Protein AF-A0A3S5B8A9-F1 (afdb_monomer_lite)

Secondary structure (DSSP, 8-state):
---GGGG-HHHHHHHHTTSS-----S--SSS--TTS--HHHHHHHHHTT--EEEEESIIIIIITTTT---SSEEEEEEE---HHHHHHTT--TTPEEEEEEPPPPSS-----------EETTEEPP------

pLDDT: mean 82.12, std 20.77, range [32.22, 97.75]

Sequence (132 aa):
MNTLSGFVPPVAKALKERRLILAETGQASPCIDLRLLASNLVKLVTREQVDLIVLIGMGRAVQTNLYARFSVDCLKVAVLKNAWLANRLGGQLFNVIFSFEPAPESSEVNLTIASSSVVLNGQEMIEDGCDS

Structure (mmCIF, N/CA/C/O backbone):
data_AF-A0A3S5B8A9-F1
#
_entry.id   AF-A0A3S5B8A9-F1
#
loop_
_atom_site.group_PDB
_atom_site.id
_atom_site.type_symbol
_atom_site.label_atom_id
_atom_site.label_alt_id
_atom_site.label_comp_id
_atom_site.label_asym_id
_atom_site.label_entity_id
_atom_site.label_seq_id
_atom_site.pdbx_PDB_ins_code
_atom_site.Cartn_x
_atom_site.Cartn_y
_atom_site.Cartn_z
_atom_site.occupancy
_atom_site.B_iso_or_equiv
_atom_site.auth_seq_id
_atom_site.auth_comp_id
_atom_site.auth_asym_id
_atom_site.auth_atom_id
_atom_site.pdbx_PDB_model_num
ATOM 1 N N . MET A 1 1 ? 12.172 14.089 20.816 1.00 44.81 1 MET A N 1
ATOM 2 C CA . MET A 1 1 ? 11.845 13.499 19.500 1.00 44.81 1 MET A CA 1
A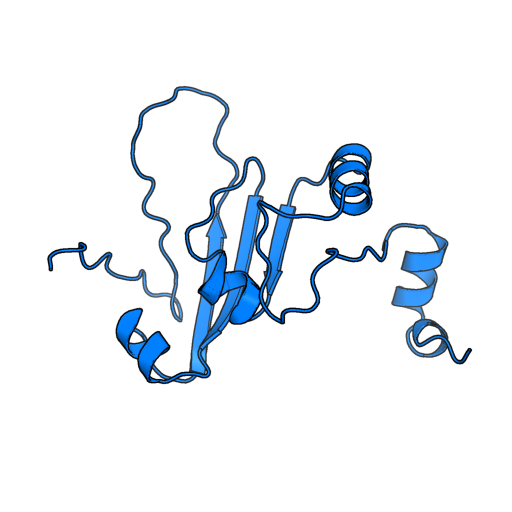TOM 3 C C . MET A 1 1 ? 11.221 14.591 18.647 1.00 44.81 1 MET A C 1
ATOM 5 O O . MET A 1 1 ? 10.151 15.064 18.998 1.00 44.81 1 MET A O 1
ATOM 9 N N . ASN A 1 2 ? 11.913 15.042 17.596 1.00 45.62 2 ASN A N 1
ATOM 10 C CA . ASN A 1 2 ? 11.373 15.994 16.620 1.00 45.62 2 ASN A CA 1
ATOM 11 C C . ASN A 1 2 ? 10.334 15.269 15.761 1.00 45.62 2 ASN A C 1
ATOM 13 O O . ASN A 1 2 ? 10.666 14.667 14.743 1.00 45.62 2 ASN A O 1
ATOM 17 N N . THR A 1 3 ? 9.089 15.238 16.223 1.00 64.69 3 THR A N 1
ATOM 18 C CA . THR A 1 3 ? 8.019 14.524 15.532 1.00 64.69 3 THR A CA 1
ATOM 19 C C . THR A 1 3 ? 7.707 15.256 14.227 1.00 64.69 3 THR A C 1
ATOM 21 O O . THR A 1 3 ? 7.349 16.431 14.258 1.00 64.69 3 THR A O 1
ATOM 24 N N . LEU A 1 4 ? 7.816 14.571 13.082 1.00 58.97 4 LEU A N 1
ATOM 25 C CA . LEU A 1 4 ? 7.454 15.082 11.746 1.00 58.97 4 LEU A CA 1
ATOM 26 C C . LEU A 1 4 ? 6.063 15.742 11.703 1.00 58.97 4 LEU A C 1
ATOM 28 O O . LEU A 1 4 ? 5.819 16.638 10.899 1.00 58.97 4 LEU A O 1
ATOM 32 N N . SER A 1 5 ? 5.170 15.358 12.620 1.00 58.25 5 SER A N 1
ATOM 33 C CA . SER A 1 5 ? 3.878 16.006 12.838 1.00 58.25 5 SER A CA 1
ATOM 34 C C . SER A 1 5 ? 3.990 17.514 13.107 1.00 58.25 5 SER A C 1
ATOM 36 O O . SER A 1 5 ? 3.121 18.263 12.684 1.00 58.25 5 SER A O 1
ATOM 38 N N . GLY A 1 6 ? 5.059 17.992 13.750 1.00 66.69 6 GLY A N 1
ATOM 39 C CA . GLY A 1 6 ? 5.273 19.422 14.003 1.00 66.69 6 GLY A CA 1
ATOM 40 C C . GLY A 1 6 ? 5.445 20.261 12.732 1.00 66.69 6 GLY A C 1
ATOM 41 O O . GLY A 1 6 ? 5.159 21.453 12.754 1.00 66.69 6 GLY A O 1
ATOM 42 N N . PHE A 1 7 ? 5.854 19.641 11.620 1.00 80.25 7 PHE A N 1
ATOM 43 C CA . PHE A 1 7 ? 6.082 20.318 10.338 1.00 80.25 7 PHE A CA 1
ATOM 44 C C . PHE A 1 7 ? 4.884 20.230 9.384 1.00 80.25 7 PHE A C 1
ATOM 46 O O . PHE A 1 7 ? 4.811 20.991 8.424 1.00 80.25 7 PHE A O 1
ATOM 53 N N . VAL A 1 8 ? 3.936 19.321 9.642 1.00 90.75 8 VAL A N 1
ATOM 54 C CA . VAL A 1 8 ? 2.755 19.102 8.793 1.00 90.75 8 VAL A CA 1
ATOM 55 C C . VAL A 1 8 ? 1.495 19.129 9.668 1.00 90.75 8 VAL A C 1
ATOM 57 O O . VAL A 1 8 ? 1.027 18.075 10.115 1.00 90.75 8 VAL A O 1
ATOM 60 N N . PRO A 1 9 ? 0.913 20.320 9.921 1.00 90.19 9 PRO A N 1
ATOM 61 C CA . PRO A 1 9 ? -0.223 20.477 10.831 1.00 90.19 9 PRO A CA 1
ATOM 62 C C . PRO A 1 9 ? -1.419 19.544 10.553 1.00 90.19 9 PRO A C 1
ATOM 64 O O . PRO A 1 9 ? -1.977 19.011 11.517 1.00 90.19 9 PRO A O 1
ATOM 67 N N . PRO A 1 10 ? -1.801 19.251 9.288 1.00 92.56 10 PRO A N 1
ATOM 68 C CA . PRO A 1 10 ? -2.867 18.286 9.006 1.00 92.56 10 PRO A CA 1
ATOM 69 C C . PRO A 1 10 ? -2.577 16.869 9.517 1.00 92.56 10 PRO A C 1
ATOM 71 O O . PRO A 1 10 ? -3.478 16.212 10.038 1.00 92.56 10 PRO A O 1
ATOM 74 N N . VAL A 1 11 ? -1.323 16.412 9.423 1.00 92.38 11 VAL A N 1
ATOM 75 C CA . VAL A 1 11 ? -0.896 15.092 9.917 1.00 92.38 11 VAL A CA 1
ATOM 76 C C . VAL A 1 11 ? -0.933 15.069 11.441 1.00 92.38 11 VAL A C 1
ATOM 78 O O . VAL A 1 11 ? -1.478 14.133 12.022 1.00 92.38 11 VAL A O 1
ATOM 81 N N . ALA A 1 12 ? -0.436 16.121 12.103 1.00 91.25 12 ALA A N 1
ATOM 82 C CA . ALA A 1 12 ? -0.514 16.234 13.561 1.00 91.25 12 ALA A CA 1
ATOM 83 C C . ALA A 1 12 ? -1.955 16.168 14.068 1.00 91.25 12 ALA A C 1
ATOM 85 O O . ALA A 1 12 ? -2.257 15.447 15.019 1.00 91.25 12 ALA A O 1
ATOM 86 N N . LYS A 1 13 ? -2.848 16.908 13.403 1.00 93.19 13 LYS A N 1
ATOM 87 C CA . LYS A 1 13 ? -4.271 16.932 13.721 1.00 93.19 13 LYS A CA 1
ATOM 88 C C . LYS A 1 13 ? -4.902 15.553 13.520 1.00 93.19 13 LYS A C 1
ATOM 90 O O . LYS A 1 13 ? -5.568 15.073 14.428 1.00 93.19 13 LYS A O 1
ATOM 95 N N . ALA A 1 14 ? -4.642 14.887 12.393 1.00 94.56 14 ALA A N 1
ATOM 96 C CA . ALA A 1 14 ? -5.178 13.553 12.115 1.00 94.56 14 ALA A CA 1
ATOM 97 C C . ALA A 1 14 ? -4.696 12.489 13.117 1.00 94.56 14 ALA A C 1
ATOM 99 O O . ALA A 1 14 ? -5.495 11.654 13.536 1.00 94.56 14 ALA A O 1
ATOM 100 N N . LEU A 1 15 ? -3.430 12.549 13.547 1.00 93.31 15 LEU A N 1
ATOM 101 C CA . LEU A 1 15 ? -2.895 11.679 14.601 1.00 93.31 15 LEU A CA 1
ATOM 102 C C . LEU A 1 15 ? -3.583 11.944 15.948 1.00 93.31 15 LEU A C 1
ATOM 104 O O . LEU A 1 15 ? -4.016 11.005 16.614 1.00 93.31 15 LEU A O 1
ATOM 108 N N . LYS A 1 16 ? -3.730 13.220 16.337 1.00 93.38 16 LYS A N 1
ATOM 109 C CA . LYS A 1 16 ? -4.395 13.620 17.591 1.00 93.38 16 LYS A CA 1
ATOM 110 C C . LYS A 1 16 ? -5.867 13.202 17.620 1.00 93.38 16 LYS A C 1
ATOM 112 O O . LYS A 1 16 ? -6.352 12.740 18.645 1.00 93.38 16 LYS A O 1
ATOM 117 N N . GLU A 1 17 ? -6.562 13.353 16.497 1.00 95.88 17 GLU A N 1
ATOM 118 C CA . GLU A 1 17 ? -7.974 12.987 16.321 1.00 95.88 17 GLU A CA 1
ATOM 119 C C . GLU A 1 17 ? -8.176 11.491 16.031 1.00 95.88 17 GLU A C 1
ATOM 121 O O . GLU A 1 17 ? -9.307 11.062 15.835 1.00 95.88 17 GLU A O 1
ATOM 126 N N . ARG A 1 18 ? -7.096 10.695 15.986 1.00 93.94 18 ARG A N 1
ATOM 127 C CA . ARG A 1 18 ? -7.100 9.259 15.652 1.00 93.94 18 ARG A CA 1
ATOM 128 C C . ARG A 1 18 ? -7.713 8.921 14.284 1.00 93.94 18 ARG A C 1
ATOM 130 O O . ARG A 1 18 ? -8.075 7.778 14.048 1.00 93.94 18 ARG A O 1
ATOM 137 N N . ARG A 1 19 ? -7.757 9.886 13.360 1.00 95.12 19 ARG A N 1
ATOM 138 C CA . ARG A 1 19 ? -8.105 9.665 11.941 1.00 95.12 19 ARG A CA 1
ATOM 139 C C . ARG A 1 19 ? -6.942 9.091 11.127 1.00 95.12 19 ARG A C 1
ATOM 141 O O . ARG A 1 19 ? -7.137 8.660 9.999 1.00 95.12 19 ARG A O 1
ATOM 148 N N . LEU A 1 20 ? -5.731 9.125 11.681 1.00 94.94 20 LEU A N 1
ATOM 149 C CA . LEU A 1 20 ? -4.546 8.459 11.153 1.00 94.94 20 LEU A CA 1
ATOM 150 C C . LEU A 1 20 ? -3.940 7.604 12.265 1.00 94.94 20 LEU A C 1
ATOM 152 O O . LEU A 1 20 ? -3.651 8.112 13.349 1.00 94.94 20 LEU A O 1
ATOM 156 N N . ILE A 1 21 ? -3.731 6.321 11.986 1.00 95.25 21 ILE A N 1
ATOM 157 C CA . ILE A 1 21 ? -3.147 5.365 12.928 1.00 95.25 21 ILE A CA 1
ATOM 158 C C . ILE A 1 21 ? -1.917 4.748 12.270 1.00 95.25 21 ILE A C 1
ATOM 160 O O . ILE A 1 21 ? -1.987 4.268 11.141 1.00 95.25 21 ILE A O 1
ATOM 164 N N . LEU A 1 22 ? -0.785 4.767 12.974 1.00 94.12 22 LEU A N 1
ATOM 165 C CA . LEU A 1 22 ? 0.408 4.040 12.550 1.00 94.12 22 LEU A CA 1
ATOM 166 C C . LEU A 1 22 ? 0.348 2.616 13.093 1.00 94.12 22 LEU A C 1
ATOM 168 O O . LEU A 1 22 ? 0.121 2.407 14.286 1.00 94.12 22 LEU A O 1
ATOM 172 N N . ALA A 1 23 ? 0.598 1.654 12.215 1.00 94.62 23 ALA A N 1
ATOM 173 C CA . ALA A 1 23 ? 0.708 0.253 12.568 1.00 94.62 23 ALA A CA 1
ATOM 174 C C . ALA A 1 23 ? 1.842 -0.397 11.779 1.00 94.62 23 ALA A C 1
ATOM 176 O O . ALA A 1 23 ? 2.044 -0.122 10.596 1.00 94.62 23 ALA A O 1
ATOM 177 N N . GLU A 1 24 ? 2.586 -1.262 12.453 1.00 94.00 24 GLU A N 1
ATOM 178 C CA . GLU A 1 24 ? 3.648 -2.039 11.836 1.00 94.00 24 GLU A CA 1
ATOM 179 C C . GLU A 1 24 ? 3.077 -3.308 11.207 1.00 94.00 24 GLU A C 1
ATOM 181 O O . GLU A 1 24 ? 2.158 -3.931 11.735 1.00 94.00 24 GLU A O 1
ATOM 186 N N . THR A 1 25 ? 3.655 -3.718 10.081 1.00 93.56 25 THR A N 1
ATOM 187 C CA . THR A 1 25 ? 3.245 -4.946 9.378 1.00 93.56 25 THR A CA 1
ATOM 188 C C . THR A 1 25 ? 3.834 -6.214 9.997 1.00 93.56 25 THR A C 1
ATOM 190 O O . THR A 1 25 ? 3.338 -7.308 9.741 1.00 93.56 25 THR A O 1
ATOM 193 N N . GLY A 1 26 ? 4.880 -6.068 10.821 1.00 93.06 26 GLY A N 1
ATOM 194 C CA . GLY A 1 26 ? 5.665 -7.175 11.375 1.00 93.06 26 GLY A CA 1
ATOM 195 C C . GLY A 1 26 ? 6.711 -7.749 10.418 1.00 93.06 26 GLY A C 1
ATOM 196 O O . GLY A 1 26 ? 7.297 -8.783 10.721 1.00 93.06 26 GLY A O 1
ATOM 197 N N . GLN A 1 27 ? 6.951 -7.108 9.270 1.00 92.50 27 GLN A N 1
ATOM 198 C CA . GLN A 1 27 ? 7.876 -7.594 8.247 1.00 92.50 27 GLN A CA 1
ATOM 199 C C . GLN A 1 27 ? 8.985 -6.571 7.977 1.00 92.50 27 GLN A C 1
ATOM 201 O O . GLN A 1 27 ? 8.722 -5.378 7.835 1.00 92.50 27 GLN A O 1
ATOM 206 N N . ALA A 1 28 ? 10.227 -7.054 7.884 1.00 91.31 28 ALA A N 1
ATOM 207 C CA . ALA A 1 28 ? 11.410 -6.240 7.578 1.00 91.31 28 ALA A CA 1
ATOM 208 C C . ALA A 1 28 ? 11.684 -6.104 6.065 1.00 91.31 28 ALA A C 1
ATOM 210 O O . ALA A 1 28 ? 12.573 -5.364 5.651 1.00 91.31 28 ALA A O 1
ATOM 211 N N . SER A 1 29 ? 10.936 -6.837 5.236 1.00 91.44 29 SER A N 1
ATOM 212 C CA . SER A 1 29 ? 11.073 -6.823 3.780 1.00 91.44 29 SER A CA 1
ATOM 213 C C . SER A 1 29 ? 10.400 -5.585 3.165 1.00 91.44 29 SER A C 1
ATOM 215 O O . SER A 1 29 ? 9.381 -5.117 3.679 1.00 91.44 29 SER A O 1
ATOM 217 N N . PRO A 1 30 ? 10.906 -5.059 2.031 1.00 89.50 30 PRO A N 1
ATOM 218 C CA . PRO A 1 30 ? 10.166 -4.079 1.231 1.00 89.50 30 PRO A CA 1
ATOM 219 C C . PRO A 1 30 ? 8.867 -4.657 0.641 1.00 89.50 30 PRO A C 1
ATOM 221 O O . PRO A 1 30 ? 7.971 -3.899 0.259 1.00 89.50 30 PRO A O 1
ATOM 224 N N . CYS A 1 31 ? 8.770 -5.986 0.560 1.00 94.25 31 CYS A N 1
ATOM 225 C CA . CYS A 1 31 ? 7.571 -6.708 0.158 1.00 94.25 31 CYS A CA 1
ATOM 226 C C . CYS A 1 31 ? 6.668 -6.989 1.365 1.00 94.25 31 CYS A C 1
ATOM 228 O O . CYS A 1 31 ? 7.139 -7.007 2.500 1.00 94.25 31 CYS A O 1
ATOM 230 N N . ILE A 1 32 ? 5.378 -7.234 1.114 1.00 94.06 32 ILE A N 1
ATOM 231 C CA . ILE A 1 32 ? 4.431 -7.636 2.161 1.00 94.06 32 ILE A CA 1
ATOM 232 C C . ILE A 1 32 ? 3.733 -8.943 1.793 1.00 94.06 32 ILE A C 1
ATOM 234 O O . ILE A 1 32 ? 3.041 -9.002 0.775 1.00 94.06 32 ILE A O 1
ATOM 238 N N . ASP A 1 33 ? 3.908 -9.971 2.622 1.00 94.31 33 ASP A N 1
ATOM 239 C CA . ASP A 1 33 ? 3.102 -11.194 2.566 1.00 94.31 33 ASP A CA 1
ATOM 240 C C . ASP A 1 33 ? 1.885 -11.028 3.481 1.00 94.31 33 ASP A C 1
ATOM 242 O O . ASP A 1 33 ? 2.001 -11.106 4.706 1.00 94.31 33 ASP A O 1
ATOM 246 N N . LEU A 1 34 ? 0.718 -10.775 2.888 1.00 94.19 34 LEU A N 1
ATOM 247 C CA . LEU A 1 34 ? -0.523 -10.514 3.625 1.00 94.19 34 LEU A CA 1
ATOM 248 C C . LEU A 1 34 ? -1.075 -11.756 4.345 1.00 94.19 34 LEU A C 1
ATOM 250 O O . LEU A 1 34 ? -1.971 -11.626 5.176 1.00 94.19 34 LEU A O 1
ATOM 254 N N . ARG A 1 35 ? -0.508 -12.945 4.100 1.00 91.19 35 ARG A N 1
ATOM 255 C CA . ARG A 1 35 ? -0.821 -14.169 4.856 1.00 91.19 35 ARG A CA 1
ATOM 256 C C . ARG A 1 35 ? -0.130 -14.198 6.222 1.00 91.19 35 ARG A C 1
ATOM 258 O O . ARG A 1 35 ? -0.547 -14.952 7.094 1.00 91.19 35 ARG A O 1
ATOM 265 N N . LEU A 1 36 ? 0.921 -13.392 6.413 1.00 92.88 36 LEU A N 1
ATOM 266 C CA . LEU A 1 36 ? 1.798 -13.402 7.590 1.00 92.88 36 LEU A CA 1
ATOM 267 C C . LEU A 1 36 ? 1.887 -12.013 8.241 1.00 92.88 36 LEU A C 1
ATOM 269 O O . LEU A 1 36 ? 2.967 -11.429 8.364 1.00 92.88 36 LEU A O 1
ATOM 273 N N . LEU A 1 37 ? 0.741 -11.466 8.645 1.00 94.50 37 LEU A N 1
ATOM 274 C CA . LEU A 1 37 ? 0.668 -10.159 9.299 1.00 94.50 37 LEU A CA 1
ATOM 275 C C . LEU A 1 37 ? 0.788 -10.250 10.818 1.00 94.50 37 LEU A C 1
ATOM 277 O O . LEU A 1 37 ? 0.319 -11.195 11.455 1.00 94.50 37 LEU A O 1
ATOM 281 N N . ALA A 1 38 ? 1.363 -9.205 11.411 1.00 95.62 38 ALA A N 1
ATOM 282 C CA . ALA A 1 38 ? 1.379 -9.051 12.855 1.00 95.62 38 ALA A CA 1
ATOM 283 C C . ALA A 1 38 ? -0.053 -9.004 13.426 1.00 95.62 38 ALA A C 1
ATOM 285 O O . ALA A 1 38 ? -0.940 -8.316 12.915 1.00 95.62 38 ALA A O 1
ATOM 286 N N . SER A 1 39 ? -0.282 -9.734 14.522 1.00 95.62 39 SER A N 1
ATOM 287 C CA . SER A 1 39 ? -1.621 -9.896 15.110 1.00 95.62 39 SER A CA 1
ATOM 288 C C . SER A 1 39 ? -2.258 -8.577 15.564 1.00 95.62 39 SER A C 1
ATOM 290 O O . SER A 1 39 ? -3.481 -8.441 15.555 1.00 95.62 39 SER A O 1
ATOM 292 N N . ASN A 1 40 ? -1.445 -7.588 15.942 1.00 95.94 40 ASN A N 1
ATOM 293 C CA . ASN A 1 40 ? -1.893 -6.239 16.282 1.00 95.94 40 ASN A CA 1
ATOM 294 C C . ASN A 1 40 ? -2.490 -5.504 15.071 1.00 95.94 40 ASN A C 1
ATOM 296 O O . ASN A 1 40 ? -3.524 -4.857 15.224 1.00 95.94 40 ASN A O 1
ATOM 300 N N . LEU A 1 41 ? -1.891 -5.634 13.883 1.00 96.19 41 LEU A N 1
ATOM 301 C CA . LEU A 1 41 ? -2.395 -5.039 12.648 1.00 96.19 41 LEU A CA 1
ATOM 302 C C . LEU A 1 41 ? -3.719 -5.684 12.234 1.00 96.19 41 LEU A C 1
ATOM 304 O O . LEU A 1 41 ? -4.670 -4.969 11.946 1.00 96.19 41 LEU A O 1
ATOM 308 N N . VAL A 1 42 ? -3.821 -7.015 12.288 1.00 95.88 42 VAL A N 1
ATOM 309 C CA . VAL A 1 42 ? -5.071 -7.728 11.962 1.00 95.88 42 VAL A CA 1
ATOM 310 C C . VAL A 1 42 ? -6.212 -7.295 12.889 1.00 95.88 42 VAL A C 1
ATOM 312 O O . VAL A 1 42 ? -7.308 -6.965 12.432 1.00 95.88 42 VAL A O 1
ATOM 315 N N . LYS A 1 43 ? -5.946 -7.225 14.201 1.00 96.94 43 LYS A N 1
ATOM 316 C CA . LYS A 1 43 ? -6.918 -6.733 15.190 1.00 96.94 43 LYS A CA 1
ATOM 317 C C . LYS A 1 43 ? -7.315 -5.283 14.931 1.00 96.94 43 LYS A C 1
ATOM 319 O O . LYS A 1 43 ? -8.484 -4.949 15.087 1.00 96.94 43 LYS A O 1
ATOM 324 N N . LEU A 1 44 ? -6.360 -4.432 14.551 1.00 96.50 44 LEU A N 1
ATOM 325 C CA . LEU A 1 44 ? -6.621 -3.032 14.231 1.00 96.50 44 LEU A CA 1
ATOM 326 C C . LEU A 1 44 ? -7.532 -2.907 13.006 1.00 96.50 44 LEU A C 1
ATOM 328 O O . LEU A 1 44 ? -8.570 -2.270 13.106 1.00 96.50 44 LEU A O 1
ATOM 332 N N . VAL A 1 45 ? -7.183 -3.561 11.896 1.00 95.75 45 VAL A N 1
ATOM 333 C CA . VAL A 1 45 ? -7.963 -3.553 10.645 1.00 95.75 45 VAL A CA 1
ATOM 334 C C . VAL A 1 45 ? -9.399 -4.021 10.889 1.00 95.75 45 VAL A C 1
ATOM 336 O O . VAL A 1 45 ? -10.341 -3.392 10.416 1.00 95.75 45 VAL A O 1
ATOM 339 N N . THR A 1 46 ? -9.570 -5.073 11.695 1.00 95.62 46 THR A N 1
ATOM 340 C CA . THR A 1 46 ? -10.896 -5.589 12.070 1.00 95.62 46 THR A CA 1
ATOM 341 C C . THR A 1 46 ? -11.672 -4.590 12.931 1.00 95.62 46 THR A C 1
ATOM 343 O O . THR A 1 46 ? -12.849 -4.342 12.687 1.00 95.62 46 THR A O 1
ATOM 346 N N . ARG A 1 47 ? -11.024 -4.004 13.948 1.00 96.94 47 ARG A N 1
ATOM 347 C CA . ARG A 1 47 ? -11.660 -3.064 14.883 1.00 96.94 47 ARG A CA 1
ATOM 348 C C . ARG A 1 47 ? -12.100 -1.772 14.201 1.00 96.94 47 ARG A C 1
ATOM 350 O O . ARG A 1 47 ? -13.172 -1.276 14.515 1.00 96.94 47 ARG A O 1
ATOM 357 N N . GLU A 1 48 ? -11.265 -1.231 13.319 1.00 96.38 48 GLU A N 1
ATOM 358 C CA . GLU A 1 48 ? -11.554 0.009 12.587 1.00 96.38 48 GLU A CA 1
ATOM 359 C C . GLU A 1 48 ? -12.445 -0.225 11.354 1.00 96.38 48 GLU A C 1
ATOM 361 O O . GLU A 1 48 ? -12.724 0.727 10.636 1.00 96.38 48 GLU A O 1
ATOM 366 N N . GLN A 1 49 ? -12.888 -1.469 11.112 1.00 96.44 49 GLN A N 1
ATOM 367 C CA . GLN A 1 49 ? -13.781 -1.845 10.008 1.00 96.44 49 GLN A CA 1
ATOM 368 C C . GLN A 1 49 ? -13.284 -1.349 8.643 1.00 96.44 49 GLN A C 1
ATOM 370 O O . GLN A 1 49 ? -14.028 -0.733 7.887 1.00 96.44 49 GLN A O 1
ATOM 375 N N . VAL A 1 50 ? -12.008 -1.604 8.342 1.00 96.50 50 VAL A N 1
ATOM 376 C CA . VAL A 1 50 ? -11.401 -1.174 7.075 1.00 96.50 50 VAL A CA 1
ATOM 377 C C . VAL A 1 50 ? -12.169 -1.761 5.891 1.00 96.50 50 VAL A C 1
ATOM 379 O O . VAL A 1 50 ? -12.349 -2.973 5.807 1.00 96.50 50 VAL A O 1
ATOM 382 N N . ASP A 1 51 ? -12.546 -0.888 4.965 1.00 97.12 51 ASP A N 1
ATOM 383 C CA . ASP A 1 51 ? -13.339 -1.154 3.762 1.00 97.12 51 ASP A CA 1
ATOM 384 C C . ASP A 1 51 ? -12.568 -0.877 2.455 1.00 97.12 51 ASP A C 1
ATOM 386 O O . ASP A 1 51 ? -13.067 -1.160 1.368 1.00 97.12 51 ASP A O 1
ATOM 390 N N . LEU A 1 52 ? -11.333 -0.373 2.556 1.00 97.50 52 LEU A N 1
ATOM 391 C CA . LEU A 1 52 ? -10.447 -0.113 1.425 1.00 97.50 52 LEU A CA 1
ATOM 392 C C . LEU A 1 52 ? -8.991 -0.450 1.765 1.00 97.50 52 LEU A C 1
ATOM 394 O O . LEU A 1 52 ? -8.424 0.028 2.752 1.00 97.50 52 LEU A O 1
ATOM 398 N N . ILE A 1 53 ? -8.345 -1.214 0.886 1.00 97.31 53 ILE A N 1
ATOM 399 C CA . ILE A 1 53 ? -6.915 -1.524 0.947 1.00 97.31 53 ILE A CA 1
ATOM 400 C C . ILE A 1 53 ? -6.185 -0.791 -0.173 1.00 97.31 53 ILE A C 1
ATOM 402 O O . ILE A 1 53 ? -6.456 -1.004 -1.349 1.00 97.31 53 ILE A O 1
ATOM 406 N N . VAL A 1 54 ? -5.178 0.008 0.179 1.00 97.75 54 VAL A N 1
ATOM 407 C CA . VAL A 1 54 ? -4.304 0.664 -0.802 1.00 97.75 54 VAL A CA 1
ATOM 408 C C . VAL A 1 54 ? -2.891 0.088 -0.712 1.00 97.75 54 VAL A C 1
ATOM 410 O O . VAL A 1 54 ? -2.190 0.280 0.284 1.00 97.75 54 VAL A O 1
ATOM 413 N N . LEU A 1 55 ? -2.448 -0.605 -1.763 1.00 97.50 55 LEU A N 1
ATOM 414 C CA . LEU A 1 55 ? -1.094 -1.150 -1.874 1.00 97.50 55 LEU A CA 1
ATOM 415 C C . LEU A 1 55 ? -0.246 -0.259 -2.783 1.00 97.50 55 LEU A C 1
ATOM 417 O O . LEU A 1 55 ? -0.563 -0.073 -3.955 1.00 97.50 55 LEU A O 1
ATOM 421 N N . ILE A 1 56 ? 0.861 0.262 -2.247 1.00 96.50 56 ILE A N 1
ATOM 422 C CA . ILE A 1 56 ? 1.736 1.205 -2.954 1.00 96.50 56 ILE A CA 1
ATOM 423 C C . ILE A 1 56 ? 3.127 0.609 -3.193 1.00 96.50 56 ILE A C 1
ATOM 425 O O . ILE A 1 56 ? 3.791 0.125 -2.271 1.00 96.50 56 ILE A O 1
ATOM 429 N N . GLY A 1 57 ? 3.600 0.731 -4.434 1.00 95.44 57 GLY A N 1
ATOM 430 C CA . GLY A 1 57 ? 4.957 0.410 -4.868 1.00 95.44 57 GLY A CA 1
ATOM 431 C C . GLY A 1 57 ? 5.138 -1.033 -5.341 1.00 95.44 57 GLY A C 1
ATOM 432 O O . GLY A 1 57 ? 4.340 -1.914 -5.030 1.00 95.44 57 GLY A O 1
ATOM 433 N N . MET A 1 58 ? 6.226 -1.287 -6.084 1.00 94.12 58 MET A N 1
ATOM 434 C CA . MET A 1 58 ? 6.464 -2.602 -6.697 1.00 94.12 58 MET A CA 1
ATOM 435 C C . MET A 1 58 ? 6.495 -3.740 -5.675 1.00 94.12 58 MET A C 1
ATOM 437 O O . MET A 1 58 ? 5.867 -4.762 -5.908 1.00 94.12 58 MET A O 1
ATOM 441 N N . GLY A 1 59 ? 7.169 -3.562 -4.535 1.00 94.81 59 GLY A N 1
ATOM 442 C CA . GLY A 1 59 ? 7.316 -4.632 -3.543 1.00 94.81 59 GLY A CA 1
ATOM 443 C C . GLY A 1 59 ? 5.988 -5.133 -2.985 1.00 94.81 59 GLY A C 1
ATOM 444 O O . GLY A 1 59 ? 5.801 -6.333 -2.830 1.00 94.81 59 GLY A O 1
ATOM 445 N N . ARG A 1 60 ? 5.050 -4.222 -2.711 1.00 95.81 60 ARG A N 1
ATOM 446 C CA . ARG A 1 60 ? 3.777 -4.557 -2.062 1.00 95.81 60 ARG A CA 1
ATOM 447 C C . ARG A 1 60 ? 2.677 -4.839 -3.069 1.00 95.81 60 ARG A C 1
ATOM 449 O O . ARG A 1 60 ? 1.971 -5.821 -2.908 1.00 95.81 60 ARG A O 1
ATOM 456 N N . ALA A 1 61 ? 2.532 -3.990 -4.082 1.00 95.62 61 ALA A N 1
ATOM 457 C CA . ALA A 1 61 ? 1.437 -4.088 -5.039 1.00 95.62 61 ALA A CA 1
ATOM 458 C C . ALA A 1 61 ? 1.725 -5.070 -6.179 1.00 95.62 61 ALA A C 1
ATOM 460 O O . ALA A 1 61 ? 0.790 -5.668 -6.684 1.00 95.62 61 ALA A O 1
ATOM 461 N N . VAL A 1 62 ? 2.988 -5.246 -6.588 1.00 93.31 62 VAL A N 1
ATOM 462 C CA . VAL A 1 62 ? 3.333 -5.996 -7.812 1.00 93.31 62 VAL A CA 1
ATOM 463 C C . VAL A 1 62 ? 3.992 -7.333 -7.487 1.00 93.31 62 VAL A C 1
ATOM 465 O O . VAL A 1 62 ? 3.519 -8.378 -7.908 1.00 93.31 62 VAL A O 1
ATOM 468 N N . GLN A 1 63 ? 5.070 -7.324 -6.705 1.00 92.94 63 GLN A N 1
ATOM 469 C CA . GLN A 1 63 ? 5.873 -8.522 -6.456 1.00 92.94 63 GLN A CA 1
ATOM 470 C C . GLN A 1 63 ? 5.146 -9.557 -5.593 1.00 92.94 63 GLN A C 1
ATOM 472 O O . GLN A 1 63 ? 5.341 -10.747 -5.812 1.00 92.94 63 GLN A O 1
ATOM 477 N N . THR A 1 64 ? 4.326 -9.127 -4.626 1.00 94.19 64 THR A N 1
ATOM 478 C CA . THR A 1 64 ? 3.652 -10.061 -3.708 1.00 94.19 64 THR A CA 1
ATOM 479 C C . THR A 1 64 ? 2.136 -10.096 -3.804 1.00 94.19 64 THR A C 1
ATOM 481 O O . THR A 1 64 ? 1.558 -11.102 -3.412 1.00 94.19 64 THR A O 1
ATOM 484 N N . ASN A 1 65 ? 1.477 -9.050 -4.313 1.00 96.38 65 ASN A N 1
ATOM 485 C CA . ASN A 1 65 ? 0.013 -8.955 -4.244 1.00 96.38 65 ASN A CA 1
ATOM 486 C C . ASN A 1 65 ? -0.662 -8.491 -5.545 1.00 96.38 65 ASN A C 1
ATOM 488 O O . ASN A 1 65 ? -1.815 -8.065 -5.487 1.00 96.38 65 ASN A O 1
ATOM 492 N N . LEU A 1 66 ? -0.002 -8.588 -6.710 1.00 94.69 66 LEU A N 1
ATOM 493 C CA . LEU A 1 66 ? -0.590 -8.127 -7.981 1.00 94.69 66 LEU A CA 1
ATOM 494 C C . LEU A 1 66 ? -1.959 -8.760 -8.239 1.00 94.69 66 LEU A C 1
ATOM 496 O O . LEU A 1 66 ? -2.919 -8.061 -8.545 1.00 94.69 66 LEU A O 1
ATOM 500 N N . TYR A 1 67 ? -2.062 -10.063 -7.995 1.00 93.94 67 TYR A N 1
ATOM 501 C CA . TYR A 1 67 ? -3.277 -10.853 -8.202 1.00 93.94 67 TYR A CA 1
ATOM 502 C C . 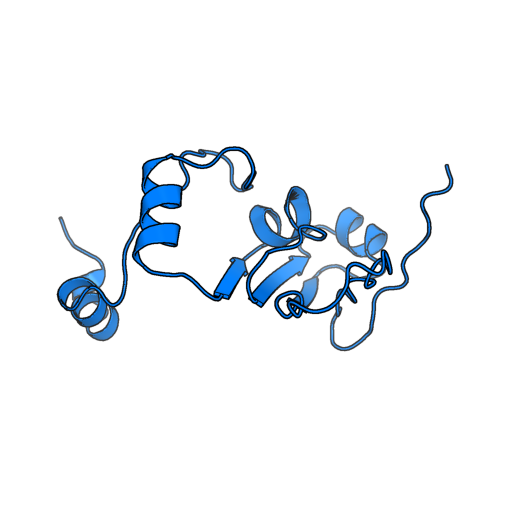TYR A 1 67 ? -3.988 -11.226 -6.892 1.00 93.94 67 TYR A C 1
ATOM 504 O O . TYR A 1 67 ? -4.881 -12.070 -6.889 1.00 93.94 67 TYR A O 1
ATOM 512 N N . ALA A 1 68 ? -3.586 -10.636 -5.760 1.00 94.62 68 ALA A N 1
ATOM 513 C CA . ALA A 1 68 ? -4.274 -10.873 -4.495 1.00 94.62 68 ALA A CA 1
ATOM 514 C C . ALA A 1 68 ? -5.682 -10.266 -4.552 1.00 94.62 68 ALA A C 1
ATOM 516 O O . ALA A 1 68 ? -5.831 -9.111 -4.955 1.00 94.62 68 ALA A O 1
ATOM 517 N N . ARG A 1 69 ? -6.687 -11.039 -4.133 1.00 93.38 69 ARG A N 1
ATOM 518 C CA . ARG A 1 69 ? -8.082 -10.598 -4.010 1.00 93.38 69 ARG A CA 1
ATOM 519 C C . ARG A 1 69 ? -8.422 -10.346 -2.548 1.00 93.38 69 ARG A C 1
ATOM 521 O O . ARG A 1 69 ? -7.953 -11.073 -1.671 1.00 93.38 69 ARG A O 1
ATOM 528 N N . PHE A 1 70 ? -9.259 -9.347 -2.303 1.00 94.56 70 PHE A N 1
ATOM 529 C CA . PHE A 1 70 ? -9.664 -8.928 -0.966 1.00 94.56 70 PHE A CA 1
ATOM 530 C C . PHE A 1 70 ? -11.183 -8.981 -0.822 1.00 94.56 70 PHE A C 1
ATOM 532 O O . PHE A 1 70 ? -11.909 -8.944 -1.808 1.00 94.56 70 PHE A O 1
ATOM 539 N N . SER A 1 71 ? -11.665 -9.073 0.417 1.00 94.81 71 SER A N 1
ATOM 540 C CA . SER A 1 71 ? -13.097 -8.995 0.743 1.00 94.81 71 SER A CA 1
ATOM 541 C C . SER A 1 71 ? -13.633 -7.559 0.773 1.00 94.81 71 SER A C 1
ATOM 543 O O . SER A 1 71 ? -14.775 -7.341 1.158 1.00 94.81 71 SER A O 1
ATOM 545 N N . VAL A 1 72 ? -12.778 -6.590 0.464 1.00 96.56 72 VAL A N 1
ATOM 546 C CA . VAL A 1 72 ? -13.024 -5.150 0.500 1.00 96.56 72 VAL A CA 1
ATOM 547 C C . VAL A 1 72 ? -12.412 -4.537 -0.755 1.00 96.56 72 VAL A C 1
ATOM 549 O O . VAL A 1 72 ? -11.610 -5.200 -1.422 1.00 96.56 72 VAL A O 1
ATOM 552 N N . ASP A 1 73 ? -12.748 -3.285 -1.052 1.00 97.50 73 ASP A N 1
ATOM 553 C CA . ASP A 1 73 ? -12.187 -2.594 -2.206 1.00 97.50 73 ASP A CA 1
ATOM 554 C C . ASP A 1 73 ? -10.657 -2.547 -2.109 1.00 97.50 73 ASP A C 1
ATOM 556 O O . ASP A 1 73 ? -10.070 -2.412 -1.027 1.00 97.50 73 ASP A O 1
ATOM 560 N N . CYS A 1 74 ? -9.982 -2.647 -3.249 1.00 97.56 74 CYS A N 1
ATOM 561 C CA . CYS A 1 74 ? -8.533 -2.593 -3.309 1.00 97.56 74 CYS A CA 1
ATOM 562 C C . CYS A 1 74 ? -8.041 -1.681 -4.427 1.00 97.56 74 CYS A C 1
ATOM 564 O O . CYS A 1 74 ? -8.449 -1.798 -5.575 1.00 97.56 74 CYS A O 1
ATOM 566 N N . LEU A 1 75 ? -7.096 -0.804 -4.095 1.00 97.56 75 LEU A N 1
ATOM 567 C CA . LEU A 1 75 ? -6.351 -0.002 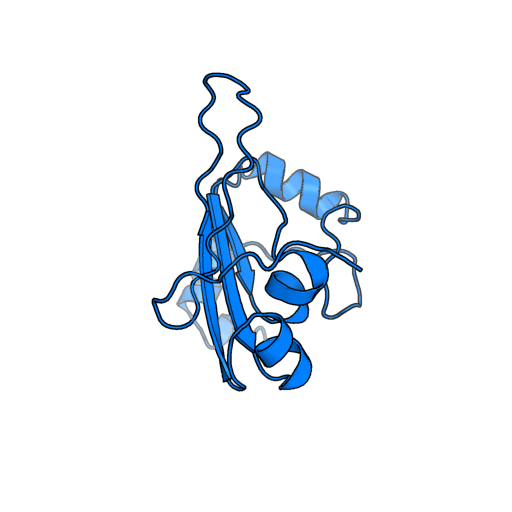-5.053 1.00 97.56 75 LEU A CA 1
ATOM 568 C C . LEU A 1 75 ? -4.871 -0.400 -5.024 1.00 97.56 75 LEU A C 1
ATOM 570 O O . LEU A 1 75 ? -4.185 -0.249 -4.010 1.00 97.56 75 LEU A O 1
ATOM 574 N N . LYS A 1 76 ? -4.354 -0.862 -6.160 1.00 96.69 76 LYS A N 1
ATOM 575 C CA . LYS A 1 76 ? -2.943 -1.214 -6.360 1.00 96.69 76 LYS A C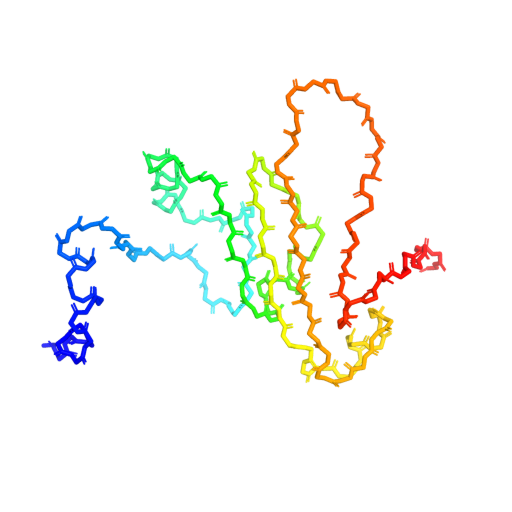A 1
ATOM 576 C C . LYS A 1 76 ? -2.287 -0.155 -7.238 1.00 96.69 76 LYS A C 1
ATOM 578 O O . LYS A 1 76 ? -2.703 0.050 -8.377 1.00 96.69 76 LYS A O 1
ATOM 583 N N . VAL A 1 77 ? -1.245 0.499 -6.720 1.00 96.50 77 VAL A N 1
ATOM 584 C CA . VAL A 1 77 ? -0.512 1.550 -7.443 1.00 96.50 77 VAL A CA 1
ATOM 585 C C . VAL A 1 77 ? 0.987 1.288 -7.410 1.00 96.50 77 VAL A C 1
ATOM 587 O O . VAL A 1 77 ? 1.584 1.162 -6.339 1.00 96.50 77 VAL A O 1
ATOM 590 N N . ALA A 1 78 ? 1.640 1.256 -8.569 1.00 96.31 78 ALA A N 1
ATOM 591 C CA . ALA A 1 78 ? 3.091 1.107 -8.647 1.00 96.31 78 ALA A CA 1
ATOM 592 C C . ALA A 1 78 ? 3.677 1.698 -9.930 1.00 96.31 78 ALA A C 1
ATOM 594 O O . ALA A 1 78 ? 3.026 1.727 -10.962 1.00 96.31 78 ALA A O 1
ATOM 595 N N . VAL A 1 79 ? 4.947 2.102 -9.875 1.00 95.56 79 VAL A N 1
ATOM 596 C CA . VAL A 1 79 ? 5.755 2.412 -11.065 1.00 95.56 79 VAL A CA 1
ATOM 597 C C . VAL A 1 79 ? 6.702 1.245 -11.308 1.00 95.56 79 VAL A C 1
ATOM 599 O O . VAL A 1 79 ? 7.448 0.868 -10.398 1.00 95.56 79 VAL A O 1
ATOM 602 N N . LEU A 1 80 ? 6.704 0.696 -12.520 1.00 93.06 80 LEU A N 1
ATOM 603 C CA . LEU A 1 80 ? 7.558 -0.419 -12.916 1.00 93.06 80 LEU A CA 1
ATOM 604 C C . LEU A 1 80 ? 8.986 0.074 -13.166 1.00 93.06 80 LEU A C 1
ATOM 606 O O . LEU A 1 80 ? 9.305 0.606 -14.218 1.00 93.06 80 LEU A O 1
ATOM 610 N N . LYS A 1 81 ? 9.875 -0.088 -12.186 1.00 92.25 81 LYS A N 1
ATOM 611 C CA . LYS A 1 81 ? 11.285 0.351 -12.262 1.00 92.25 81 LYS A CA 1
ATOM 612 C C . LYS A 1 81 ? 12.250 -0.761 -12.687 1.00 92.25 81 LYS A C 1
ATOM 614 O O . LYS A 1 81 ? 13.461 -0.581 -12.624 1.00 92.25 81 LYS A O 1
ATOM 619 N N . ASN A 1 82 ? 11.723 -1.914 -13.087 1.00 91.94 82 ASN A N 1
ATOM 620 C CA . ASN A 1 82 ? 12.492 -3.055 -13.561 1.00 91.94 82 ASN A CA 1
ATOM 621 C C . ASN A 1 82 ? 12.008 -3.425 -14.969 1.00 91.94 82 ASN A C 1
ATOM 623 O O . ASN A 1 82 ? 10.842 -3.773 -15.137 1.00 91.94 82 ASN A O 1
ATOM 627 N N . ALA A 1 83 ? 12.895 -3.333 -15.964 1.00 91.88 83 ALA A N 1
ATOM 628 C CA . ALA A 1 83 ? 12.535 -3.532 -17.368 1.00 91.88 83 ALA A CA 1
ATOM 629 C C . ALA A 1 83 ? 12.104 -4.975 -17.661 1.00 91.88 83 ALA A C 1
ATOM 631 O O . ALA A 1 83 ? 11.162 -5.188 -18.413 1.00 91.88 83 ALA A O 1
ATOM 632 N N . TRP A 1 84 ? 12.745 -5.961 -17.023 1.00 93.38 84 TRP A N 1
ATOM 633 C CA . TRP A 1 84 ? 12.373 -7.368 -17.176 1.00 93.38 84 TRP A CA 1
ATOM 634 C C . TRP A 1 84 ? 10.947 -7.626 -16.677 1.00 93.38 84 TRP A C 1
ATOM 636 O O . TRP A 1 84 ? 10.138 -8.203 -17.399 1.00 93.38 84 TRP A O 1
ATOM 646 N N . LEU A 1 85 ? 10.612 -7.134 -15.479 1.00 87.94 85 LEU A N 1
ATOM 647 C CA . LEU A 1 85 ? 9.268 -7.266 -14.915 1.00 87.94 85 LEU A CA 1
ATOM 648 C C . LEU A 1 85 ? 8.243 -6.494 -15.746 1.00 87.94 85 LEU A C 1
ATOM 650 O O . LEU A 1 85 ? 7.153 -6.998 -15.976 1.00 87.94 85 LEU A O 1
ATOM 654 N N . ALA A 1 86 ? 8.593 -5.294 -16.213 1.00 89.81 86 ALA A N 1
ATOM 655 C CA . ALA A 1 86 ? 7.705 -4.516 -17.063 1.00 89.81 86 ALA A CA 1
ATOM 656 C C . ALA A 1 86 ? 7.354 -5.262 -18.352 1.00 89.81 86 ALA A C 1
ATOM 658 O O . ALA A 1 86 ? 6.175 -5.418 -18.648 1.00 89.81 86 ALA A O 1
ATOM 659 N N . ASN A 1 87 ? 8.357 -5.812 -19.038 1.00 91.38 87 ASN A N 1
ATOM 660 C CA . ASN A 1 87 ? 8.150 -6.597 -20.253 1.00 91.38 87 ASN A CA 1
ATOM 661 C C . ASN A 1 87 ? 7.321 -7.863 -19.982 1.00 91.38 87 ASN A C 1
ATOM 663 O O . ASN A 1 87 ? 6.453 -8.205 -20.776 1.00 91.38 87 ASN A O 1
ATOM 667 N N . ARG A 1 88 ? 7.549 -8.545 -18.848 1.00 89.31 88 ARG A N 1
ATOM 668 C CA . ARG A 1 88 ? 6.763 -9.728 -18.447 1.00 89.31 88 ARG A CA 1
ATOM 669 C C . ARG A 1 88 ? 5.287 -9.403 -18.209 1.00 89.31 88 ARG A C 1
ATOM 671 O O . ARG A 1 88 ? 4.450 -10.275 -18.389 1.00 89.31 88 ARG A O 1
ATOM 678 N N . LEU A 1 89 ? 4.983 -8.173 -17.807 1.00 87.06 89 LEU A N 1
ATOM 679 C CA . LEU A 1 89 ? 3.624 -7.671 -17.617 1.00 87.06 89 LEU A CA 1
ATOM 680 C C . LEU A 1 89 ? 3.064 -7.007 -18.893 1.00 87.06 89 LEU A C 1
ATOM 682 O O . LEU A 1 89 ? 2.079 -6.287 -18.816 1.00 87.06 89 LEU A O 1
ATOM 686 N N . GLY A 1 90 ? 3.694 -7.180 -20.060 1.00 88.00 90 GLY A N 1
ATOM 687 C CA . GLY A 1 90 ? 3.236 -6.554 -21.310 1.00 88.00 90 GLY A CA 1
ATOM 688 C C . GLY A 1 90 ? 3.388 -5.026 -21.347 1.00 88.00 9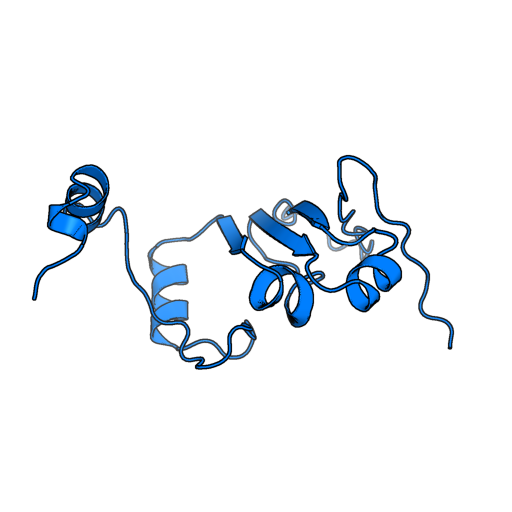0 GLY A C 1
ATOM 689 O O . GLY A 1 90 ? 2.807 -4.364 -22.202 1.00 88.00 90 GLY A O 1
ATOM 690 N N . GLY A 1 91 ? 4.161 -4.459 -20.421 1.00 87.81 91 GLY A N 1
ATOM 691 C CA . GLY A 1 91 ? 4.433 -3.032 -20.310 1.00 87.81 91 GLY A CA 1
ATOM 692 C C . GLY A 1 91 ? 5.864 -2.656 -20.674 1.00 87.81 91 GLY A C 1
ATOM 693 O O . GLY A 1 91 ? 6.652 -3.444 -21.191 1.00 87.81 91 GLY A O 1
ATOM 694 N N . GLN A 1 92 ? 6.217 -1.417 -20.345 1.00 91.00 92 GLN A N 1
ATOM 695 C CA . GLN A 1 92 ? 7.551 -0.848 -20.521 1.00 91.00 92 GLN A CA 1
ATOM 696 C C . GLN A 1 92 ? 8.097 -0.299 -19.201 1.00 91.00 92 GLN A C 1
ATOM 698 O O . GLN A 1 92 ? 7.353 -0.018 -18.254 1.00 91.00 92 GLN A O 1
ATOM 703 N N . LEU A 1 93 ? 9.418 -0.122 -19.135 1.00 92.88 93 LEU A N 1
ATOM 704 C CA . LEU A 1 93 ? 10.057 0.529 -17.996 1.00 92.88 93 LEU A CA 1
ATOM 705 C C . LEU A 1 93 ? 9.387 1.889 -17.721 1.00 92.88 93 LEU A C 1
ATOM 707 O O . LEU A 1 93 ? 9.120 2.668 -18.630 1.00 92.88 93 LEU A O 1
ATOM 711 N N . PHE A 1 94 ? 9.126 2.152 -16.446 1.00 92.56 94 PHE A N 1
ATOM 712 C CA . PHE A 1 94 ? 8.403 3.301 -15.901 1.00 92.56 94 PHE A CA 1
ATOM 713 C C . PHE A 1 94 ? 6.903 3.370 -16.194 1.00 92.56 94 PHE A C 1
ATOM 715 O O . PHE A 1 94 ? 6.269 4.342 -15.789 1.00 92.56 94 PHE A O 1
ATOM 722 N N . ASN A 1 95 ? 6.297 2.346 -16.802 1.00 92.44 95 ASN A N 1
ATOM 723 C CA . ASN A 1 95 ? 4.838 2.255 -16.826 1.00 92.44 95 ASN A CA 1
ATOM 724 C C . ASN A 1 95 ? 4.256 2.171 -15.414 1.00 92.44 95 ASN A C 1
ATOM 726 O O . ASN A 1 95 ? 4.892 1.684 -14.471 1.00 92.44 95 ASN A O 1
ATOM 730 N N . VAL A 1 96 ? 3.034 2.682 -15.290 1.00 91.88 96 VAL A N 1
ATOM 731 C CA . VAL A 1 96 ? 2.304 2.754 -14.031 1.00 91.88 96 VAL A CA 1
ATOM 732 C C . VAL A 1 96 ? 1.246 1.664 -14.012 1.00 91.88 96 VAL A C 1
ATOM 734 O O . VAL A 1 96 ? 0.457 1.555 -14.944 1.00 91.88 96 VAL A O 1
ATOM 737 N N . ILE A 1 97 ? 1.217 0.897 -12.928 1.00 90.00 97 ILE A N 1
ATOM 738 C CA . ILE A 1 97 ? 0.071 0.081 -12.541 1.00 90.00 97 ILE A CA 1
ATOM 739 C C . ILE A 1 97 ? -0.859 0.966 -11.722 1.00 90.00 97 ILE A C 1
ATOM 741 O O . ILE A 1 97 ? -0.427 1.553 -10.726 1.00 90.00 97 ILE A O 1
ATOM 745 N N . PHE A 1 98 ? -2.120 1.028 -12.139 1.00 94.75 98 PHE A N 1
ATOM 746 C CA . PHE A 1 98 ? -3.215 1.636 -11.394 1.00 94.75 98 PHE A CA 1
ATOM 747 C C . PHE A 1 98 ? -4.446 0.735 -11.544 1.00 94.75 98 PHE A C 1
ATOM 749 O O . PHE A 1 98 ? -5.170 0.830 -12.529 1.00 94.75 98 PHE A O 1
ATOM 756 N N . SER A 1 99 ? -4.638 -0.184 -10.597 1.00 92.50 99 SER A N 1
ATOM 757 C CA . SER A 1 99 ? -5.731 -1.166 -10.621 1.00 92.50 99 SER A CA 1
ATOM 758 C C . SER A 1 99 ? -6.653 -0.934 -9.434 1.00 92.50 99 SER A C 1
ATOM 760 O O . SER A 1 99 ? -6.203 -1.040 -8.290 1.00 92.50 99 SER A O 1
ATOM 762 N N . PHE A 1 100 ? -7.912 -0.599 -9.706 1.00 95.69 100 PHE A N 1
ATOM 763 C CA . PHE A 1 100 ? -8.975 -0.589 -8.707 1.00 95.69 100 PHE A CA 1
ATOM 764 C C . PHE A 1 100 ? -9.812 -1.857 -8.864 1.00 95.69 100 PHE A C 1
ATOM 766 O O . PHE A 1 100 ? -10.301 -2.153 -9.951 1.00 95.69 100 PHE A O 1
ATOM 773 N N . GLU A 1 101 ? -9.971 -2.590 -7.772 1.00 95.38 101 GLU A N 1
ATOM 774 C CA . GLU A 1 101 ? -10.688 -3.854 -7.701 1.00 95.38 101 GLU A CA 1
ATOM 775 C C . GLU A 1 101 ? -11.787 -3.718 -6.642 1.00 95.38 101 GLU A C 1
ATOM 777 O O . GLU A 1 101 ? -11.456 -3.587 -5.459 1.00 95.38 101 GLU A O 1
ATOM 782 N N . PRO A 1 102 ? -13.072 -3.710 -7.034 1.00 95.44 102 PRO A N 1
ATOM 783 C CA . PRO A 1 102 ? -14.165 -3.619 -6.077 1.00 95.44 102 PRO A CA 1
ATOM 784 C C . PRO A 1 102 ? -14.277 -4.899 -5.239 1.00 95.44 102 PRO A C 1
ATOM 786 O O . PRO A 1 102 ? -13.898 -5.990 -5.682 1.00 95.44 102 PRO A O 1
ATOM 789 N N . ALA A 1 103 ? -14.828 -4.766 -4.034 1.00 94.81 103 ALA A N 1
ATOM 790 C CA . ALA A 1 103 ? -15.166 -5.892 -3.180 1.00 94.81 103 ALA A CA 1
ATOM 791 C C . ALA A 1 103 ? -16.124 -6.859 -3.909 1.00 94.81 103 ALA A C 1
ATOM 793 O O . ALA A 1 103 ? -17.013 -6.408 -4.637 1.00 94.81 103 ALA A O 1
ATOM 794 N N . PRO A 1 104 ? -15.997 -8.183 -3.707 1.00 89.44 104 PRO A N 1
ATOM 795 C CA . PRO A 1 104 ? -16.949 -9.141 -4.254 1.00 89.44 104 PRO A CA 1
ATOM 796 C C . PRO A 1 104 ? -18.363 -8.840 -3.742 1.00 89.44 104 PRO A C 1
ATOM 798 O O . PRO A 1 104 ? -18.572 -8.739 -2.530 1.00 89.44 104 PRO A O 1
ATOM 801 N N . GLU A 1 105 ? -19.339 -8.729 -4.644 1.00 80.69 105 GLU A N 1
ATOM 802 C CA . GLU A 1 105 ? -20.746 -8.645 -4.249 1.00 80.69 105 GLU A CA 1
ATOM 803 C C . GLU A 1 105 ? -21.158 -9.937 -3.525 1.00 80.69 105 GLU A C 1
ATOM 805 O O . GLU A 1 105 ? -20.747 -11.040 -3.886 1.00 80.69 105 GLU A O 1
ATOM 810 N N . SER A 1 106 ? -21.971 -9.823 -2.475 1.00 63.62 106 SER A N 1
ATOM 811 C CA . SER A 1 106 ? -22.355 -10.942 -1.602 1.00 63.62 106 SER A CA 1
ATOM 812 C C . SER A 1 106 ? -23.369 -11.925 -2.216 1.00 63.62 106 SER A C 1
ATOM 814 O O . SER A 1 106 ? -23.924 -12.760 -1.500 1.00 63.62 106 SER A O 1
ATOM 816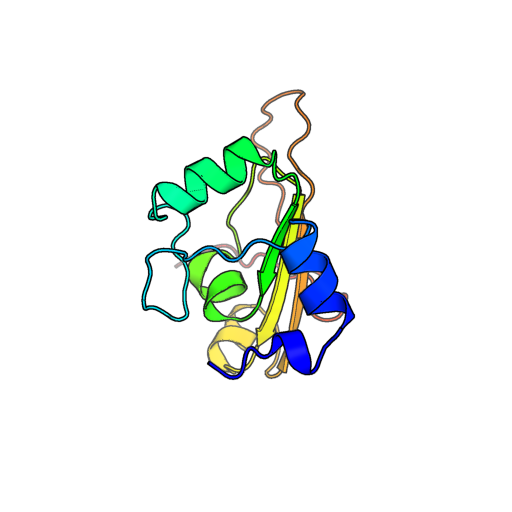 N N . SER A 1 107 ? -23.602 -11.872 -3.530 1.00 53.72 107 SER A N 1
ATOM 817 C CA . SER A 1 107 ? -24.537 -12.735 -4.255 1.00 53.72 107 SER A CA 1
ATOM 818 C C . SER A 1 107 ? -23.819 -13.663 -5.241 1.00 53.72 107 SER A C 1
ATOM 820 O O . SER A 1 107 ? -23.307 -13.222 -6.261 1.00 53.72 107 SER A O 1
ATOM 822 N N . GLU A 1 108 ? -23.865 -14.958 -4.914 1.00 42.81 108 GLU A N 1
ATOM 823 C CA . GLU A 1 108 ? -23.505 -16.136 -5.719 1.00 42.81 108 GLU A CA 1
ATOM 824 C C . GLU A 1 108 ? -22.032 -16.310 -6.136 1.00 42.81 108 GLU A C 1
ATOM 826 O O . GLU A 1 108 ? -21.481 -15.634 -7.001 1.00 42.81 108 GLU A O 1
ATOM 831 N N . VAL A 1 109 ? -21.418 -17.354 -5.562 1.00 43.16 109 VAL A N 1
ATOM 832 C CA . VAL A 1 109 ? -20.159 -17.962 -6.009 1.00 43.16 109 VAL A CA 1
ATOM 833 C C . VAL A 1 109 ? -20.378 -18.599 -7.385 1.00 43.16 109 VAL A C 1
ATOM 835 O O . VAL A 1 109 ? -20.554 -19.808 -7.506 1.00 43.16 109 VAL A O 1
ATOM 838 N N . ASN A 1 110 ? -20.351 -17.790 -8.438 1.00 33.41 110 ASN A N 1
ATOM 839 C CA . ASN A 1 110 ? -19.949 -18.268 -9.750 1.00 33.41 110 ASN A CA 1
ATOM 840 C C . ASN A 1 110 ? -18.439 -18.078 -9.839 1.00 33.41 110 ASN A C 1
ATOM 842 O O . ASN A 1 110 ? -17.937 -16.961 -9.727 1.00 33.41 110 ASN A O 1
ATOM 846 N N . LEU A 1 111 ? -17.715 -19.187 -10.000 1.00 36.56 111 LEU A N 1
ATOM 847 C CA . LEU A 1 111 ? -16.257 -19.262 -10.110 1.00 36.56 111 LEU A CA 1
ATOM 848 C C . LEU A 1 111 ? -15.758 -18.663 -11.442 1.00 36.56 111 LEU A C 1
ATOM 850 O O . LEU A 1 111 ? -14.937 -19.254 -12.138 1.00 36.56 111 LEU A O 1
ATOM 854 N N . THR A 1 112 ? -16.274 -17.503 -11.834 1.00 32.22 112 THR A N 1
ATOM 855 C CA . THR A 1 112 ? -15.708 -16.716 -12.918 1.00 32.22 112 THR A CA 1
ATOM 856 C C . THR A 1 112 ? -14.476 -16.061 -12.326 1.00 32.22 112 THR A C 1
ATOM 858 O O . THR A 1 112 ? -14.572 -15.216 -11.436 1.00 32.22 112 THR A O 1
ATOM 861 N N . ILE A 1 113 ? -13.302 -16.501 -12.768 1.00 38.34 113 ILE A N 1
ATOM 862 C CA . ILE A 1 113 ? -12.058 -15.769 -12.559 1.00 38.34 113 ILE A CA 1
ATOM 863 C C . ILE A 1 113 ? -12.324 -14.379 -13.142 1.00 38.34 113 ILE A C 1
ATOM 865 O O . ILE A 1 113 ? -12.316 -14.211 -14.354 1.00 38.34 113 ILE A O 1
ATOM 869 N N . ALA A 1 114 ? -12.680 -13.404 -12.303 1.00 38.25 114 ALA A N 1
ATOM 870 C CA . ALA A 1 114 ? -12.813 -12.027 -12.745 1.00 38.25 114 ALA A CA 1
ATOM 871 C C . ALA A 1 114 ? -11.395 -11.577 -13.070 1.00 38.25 114 ALA A C 1
ATOM 873 O O . ALA A 1 114 ? -10.656 -11.255 -12.137 1.00 38.25 114 ALA A O 1
ATOM 874 N N . SER A 1 115 ? -10.979 -11.698 -14.333 1.00 42.72 115 SER A N 1
ATOM 875 C CA . SER A 1 115 ? -9.666 -11.269 -14.807 1.00 42.72 115 SER A CA 1
ATOM 876 C C . SER A 1 115 ? -9.408 -9.887 -14.222 1.00 42.72 115 SER A C 1
ATOM 878 O O . SER A 1 115 ? -10.160 -8.943 -14.462 1.00 42.72 115 SER A O 1
ATOM 880 N N . SER A 1 116 ? -8.432 -9.797 -13.318 1.00 45.75 116 SER A N 1
ATOM 881 C CA . SER A 1 116 ? -8.051 -8.514 -12.745 1.00 45.75 116 SER A CA 1
ATOM 882 C C . SER A 1 116 ? -7.358 -7.771 -13.875 1.00 45.75 116 SER A C 1
ATOM 884 O O . SER A 1 116 ? -6.185 -8.025 -14.143 1.00 45.75 116 SER A O 1
ATOM 886 N N . SER A 1 117 ? -8.088 -6.904 -14.573 1.00 49.88 117 SER A N 1
ATOM 887 C CA . SER A 1 117 ? -7.526 -6.049 -15.610 1.00 49.88 117 SER A CA 1
ATOM 888 C C . SER A 1 117 ? -6.514 -5.105 -14.968 1.00 49.88 117 SER A C 1
ATOM 890 O O . SER A 1 117 ? -6.857 -4.053 -14.431 1.00 49.88 117 SER A O 1
ATOM 892 N N . VAL A 1 118 ? -5.238 -5.493 -14.980 1.00 54.31 118 VAL A N 1
ATOM 893 C CA . VAL A 1 118 ? -4.152 -4.596 -14.591 1.00 54.31 118 VAL A CA 1
ATOM 894 C C . VAL A 1 118 ? -4.052 -3.550 -15.688 1.00 54.31 118 VAL A C 1
ATOM 896 O O . VAL A 1 118 ? -3.657 -3.847 -16.813 1.00 54.31 118 VAL A O 1
ATOM 899 N N . VAL A 1 119 ? -4.451 -2.323 -15.369 1.00 56.81 119 VAL A N 1
ATOM 900 C CA . VAL A 1 119 ? -4.390 -1.222 -16.324 1.00 56.81 119 VAL A CA 1
ATOM 901 C C . VAL A 1 119 ? -2.988 -0.619 -16.298 1.00 56.81 119 VAL A C 1
ATOM 903 O O . VAL A 1 119 ? -2.550 -0.066 -15.283 1.00 56.81 119 VAL A O 1
ATOM 906 N N . LEU A 1 120 ? -2.293 -0.708 -17.433 1.00 56.75 120 LEU A N 1
ATOM 907 C CA . LEU A 1 120 ? -1.049 0.010 -17.698 1.00 56.75 120 LEU A CA 1
ATOM 908 C C . LEU A 1 120 ? -1.366 1.218 -18.574 1.00 56.75 120 LEU A C 1
ATOM 910 O O . LEU A 1 120 ? -1.781 1.066 -19.718 1.00 56.75 120 LEU A O 1
ATOM 914 N N . ASN A 1 121 ? -1.191 2.431 -18.045 1.00 49.59 121 ASN A N 1
ATOM 915 C CA . ASN A 1 121 ? -1.422 3.682 -18.788 1.00 49.59 121 ASN A CA 1
ATOM 916 C C . ASN A 1 121 ? -2.796 3.775 -19.508 1.00 49.59 121 ASN A C 1
ATOM 918 O O . ASN A 1 121 ? -2.902 4.433 -20.540 1.00 49.59 121 ASN A O 1
ATOM 922 N N . GLY A 1 122 ? -3.845 3.127 -18.991 1.00 51.16 122 GLY A N 1
ATOM 923 C CA . GLY A 1 122 ? -5.181 3.112 -19.609 1.00 51.16 122 GLY A CA 1
ATOM 924 C C . GLY A 1 122 ? -5.452 1.952 -20.578 1.00 51.16 122 GLY A C 1
ATOM 925 O O . GLY A 1 122 ? -6.518 1.934 -21.185 1.00 51.16 122 GLY A O 1
ATOM 926 N N . GLN A 1 123 ? -4.533 0.993 -20.725 1.00 47.25 123 GLN A N 1
ATOM 927 C CA . GLN A 1 123 ? -4.725 -0.225 -21.522 1.00 47.25 123 GLN A CA 1
ATOM 928 C C . GLN A 1 123 ? -4.816 -1.457 -20.611 1.00 47.25 123 GLN A C 1
ATOM 930 O O . GLN A 1 123 ? -4.016 -1.593 -19.682 1.00 47.25 123 GLN A O 1
ATOM 935 N N . GLU A 1 124 ? -5.789 -2.338 -20.864 1.00 54.19 124 GLU A N 1
ATOM 936 C CA . GLU A 1 124 ? -5.903 -3.627 -20.172 1.00 54.19 124 GLU A CA 1
ATOM 937 C C . GLU A 1 124 ? -4.735 -4.542 -20.550 1.00 54.19 124 GLU A C 1
ATOM 939 O O . GLU A 1 124 ? -4.383 -4.676 -21.725 1.00 54.19 124 GLU A O 1
ATOM 944 N N . MET A 1 125 ? -4.127 -5.170 -19.547 1.00 52.28 125 MET A N 1
ATOM 945 C CA . MET A 1 125 ? -3.126 -6.205 -19.768 1.00 52.28 125 MET A CA 1
ATOM 946 C C . MET A 1 125 ? -3.759 -7.485 -20.315 1.00 52.28 125 MET A C 1
ATOM 948 O O . MET A 1 125 ? -4.765 -7.964 -19.797 1.00 52.28 125 MET A O 1
ATOM 952 N N . ILE A 1 126 ? -3.120 -8.062 -21.332 1.00 48.59 126 ILE A N 1
ATOM 953 C CA . ILE A 1 126 ? -3.452 -9.387 -21.853 1.00 48.59 126 ILE A CA 1
ATOM 954 C C . ILE A 1 126 ? -2.969 -10.421 -20.826 1.00 48.59 126 ILE A C 1
ATOM 956 O O . ILE A 1 126 ? -1.787 -10.447 -20.473 1.00 48.59 126 ILE A O 1
ATOM 960 N N . GLU A 1 127 ? -3.883 -11.254 -20.322 1.00 45.00 127 GLU A N 1
ATOM 961 C CA . GLU A 1 127 ? -3.534 -12.475 -19.593 1.00 45.00 127 GLU A CA 1
ATOM 962 C C . GLU A 1 127 ? -2.871 -13.444 -20.580 1.00 45.00 127 GLU A C 1
ATOM 964 O O . GLU A 1 127 ? -3.540 -14.254 -21.218 1.00 45.00 127 GLU A O 1
ATOM 969 N N . ASP A 1 128 ? -1.549 -13.363 -20.731 1.00 42.00 128 ASP A N 1
ATOM 970 C CA . ASP A 1 128 ? -0.818 -14.446 -21.381 1.00 42.00 128 ASP A CA 1
ATOM 971 C C . ASP A 1 128 ? -0.881 -15.660 -20.453 1.00 42.00 128 ASP A C 1
ATOM 973 O O . ASP A 1 128 ? -0.258 -15.707 -19.384 1.00 42.00 128 ASP A O 1
ATOM 977 N N . GLY A 1 129 ? -1.711 -16.619 -20.864 1.00 37.69 129 GLY A N 1
ATOM 978 C CA . GLY A 1 129 ? -1.877 -17.910 -20.224 1.00 37.69 129 GLY A CA 1
ATOM 979 C C . GLY A 1 129 ? -0.526 -18.539 -19.908 1.00 37.69 129 GLY A C 1
ATOM 980 O O . GLY A 1 129 ? 0.400 -18.550 -20.718 1.00 37.69 129 GLY A O 1
ATOM 981 N N . CYS A 1 130 ? -0.420 -19.058 -18.691 1.00 34.50 130 CYS A N 1
ATOM 982 C CA . CYS A 1 130 ? 0.696 -19.888 -18.283 1.00 34.50 130 CYS A CA 1
ATOM 983 C C . CYS A 1 130 ? 0.655 -21.181 -19.117 1.00 34.50 130 CYS A C 1
ATOM 985 O O . CYS A 1 130 ? -0.091 -22.097 -18.786 1.00 34.50 130 CYS A O 1
ATOM 987 N N . ASP A 1 131 ? 1.428 -21.241 -20.199 1.00 36.75 131 ASP A N 1
ATOM 988 C CA . ASP A 1 131 ? 1.851 -22.500 -20.809 1.00 36.75 131 ASP A CA 1
ATOM 989 C C . ASP A 1 131 ? 3.355 -22.440 -21.074 1.00 36.75 131 ASP A C 1
ATOM 991 O O . ASP A 1 131 ? 3.803 -21.897 -22.086 1.00 36.75 131 ASP A O 1
ATOM 995 N N . SER A 1 132 ? 4.141 -22.854 -20.074 1.00 36.97 132 SER A N 1
ATOM 996 C CA . SER A 1 132 ? 5.306 -23.764 -20.154 1.00 36.97 132 SER A CA 1
ATOM 997 C C . SER A 1 132 ? 6.018 -23.888 -18.805 1.00 36.97 132 SER A C 1
ATOM 999 O O . SER A 1 132 ? 6.232 -22.855 -18.129 1.00 36.97 132 SER A O 1
#

Radius of gyration: 17.59 Å; chains: 1; bounding box: 37×44×41 Å

InterPro domains:
  IPR036075 Damage-control phosphatase ARMT1-like, metal-binding domain superfamily [SSF111321] (15-102)

Foldseek 3Di:
DPPCCVVPVVVVVCVVVVVDDDDDQPDPDPAHAPVDGDPVVVVVCVVVVDQEAEFEECRYCPPHDVPPADQHKYWRWYFAQDQVSQVVQVHGHRWIFTFIDGHDDPDDPPVDPPPRQRDTVNDGTDPPDDDD

Organism: NCBI:txid117903